Protein 1JGS (pdb70)

Solvent-accessible surface area: 9870 Å² total; per-residue (Å²): 148,193,141,129,172,28,71,107,50,140,71,81,111,90,84,83,108,89,70,40,166,19,6,84,96,47,5,89,113,77,128,14,74,11,50,13,14,81,6,0,28,28,0,107,115,47,70,52,12,39,28,86,88,0,64,143,92,40,97,59,98,78,32,37,3,70,164,33,3,75,134,0,62,110,61,38,30,3,76,101,48,86,16,105,157,75,159,226,27,54,23,0,70,16,27,125,39,0,44,48,45,0,59,104,6,93,96,90,7,38,111,62,16,98,110,69,63,16,128,110,46,67,95,111,79,26,58,73,82,81,130,101,86,139,137,83,150,160

Sequence (138 aa):
LFNEIIPLGRLIHMVNQKKDRLLNEYLSPLDITAAQFKVLCSIRCAACITPVELKKVLSVDLGALTRMLDRLVCKGWVERLPNPNDKRGVLVKLTTGGAAICEQCHQLVGQDLHQELTKNLTADEVATLEYLLKKVLP

CATH classification: 1.10.10.10

Nearest PDB structures (foldseek):
  1jgs-assembly1_A-2  TM=1.007E+00  e=1.282E-24  Escherichia coli
  3vod-assembly1_A  TM=9.723E-01  e=9.033E-21  Escherichia coli K-12
  3voe-assembly1_A  TM=9.718E-01  e=1.725E-20  Escherichia coli K-12
  3voe-assembly1_B  TM=9.519E-01  e=5.744E-21  Escherichia coli K-12
  5h3r-assembly1_B  TM=7.668E-01  e=2.234E-20  Escherichia coli K-12

InterPro domains:
  IPR000835 MarR-type HTH domain [PF01047] (38-96)
  IPR000835 MarR-type HTH domain [PR00598] (55-71)
  IPR000835 MarR-type HTH domain [PR00598] (72-87)
  IPR000835 MarR-type HTH domain [PR00598] (91-107)
  IPR000835 MarR-type HTH domain [PR00598] (122-142)
  IPR000835 MarR-type HTH domain [PS50995] (11-144)
  IPR000835 MarR-type HTH domain [SM00347] (31-132)
  IPR023187 Transcriptional regulator MarR-type, conserved site [PS01117] (70-104)
  IPR036388 Winged helix-like DNA-binding domain superfamily [G3DSA:1.10.10.10] (7-144)
  IPR036390 Winged h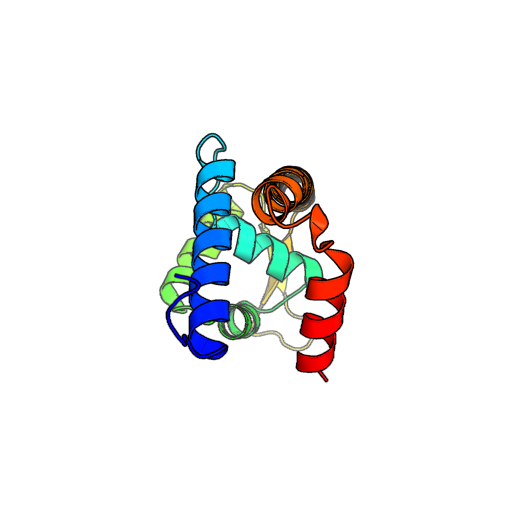elix DNA-binding domain superfamily [SSF46785] (5-143)
  IPR039422 Transcription regulators MarR/SlyA-like [PTHR33164] (23-142)

Structure (mmCIF, N/CA/C/O backbone):
data_1JGS
#
_entry.id   1JGS
#
_cell.length_a   62.000
_cell.length_b   62.000
_cell.length_c   132.890
_cell.angle_alpha   90.00
_cell.angle_beta   90.00
_cell.angle_gamma   90.00
#
_symmetry.space_group_name_H-M   'I 41 2 2'
#
loop_
_entity.id
_entity.type
_entity.pdbx_description
1 polymer 'MULTIPLE ANTIBIOTIC RESISTANCE PROTEIN MARR'
2 non-polymer '2-HYDROXYBENZOIC ACID'
#
loop_
_atom_site.group_PDB
_atom_site.id
_atom_site.type_symbol
_atom_site.label_atom_id
_atom_site.label_alt_id
_atom_site.label_comp_id
_atom_site.label_asym_id
_atom_site.label_entity_id
_atom_site.label_seq_id
_atom_site.pdbx_PDB_ins_code
_atom_site.Cartn_x
_atom_site.Cartn_y
_atom_site.Cartn_z
_atom_site.occupancy
_atom_site.B_iso_or_equiv
_atom_site.auth_seq_id
_atom_site.auth_comp_id
_atom_site.auth_asym_id
_atom_site.auth_atom_id
_atom_site.pdbx_PDB_model_num
ATOM 1 N N . LEU A 1 1 ? 36.956 -0.266 22.798 1.00 63.50 7 LEU A N 1
ATOM 2 C CA . LEU A 1 1 ? 36.482 0.956 22.088 1.00 63.50 7 LEU A CA 1
ATOM 3 C C . LEU A 1 1 ? 37.614 1.498 21.226 1.00 63.50 7 LEU A C 1
ATOM 4 O O . LEU A 1 1 ? 37.388 1.940 20.097 1.00 63.50 7 LEU A O 1
ATOM 9 N N . PHE A 1 2 ? 38.833 1.465 21.760 1.00 68.87 8 PHE A N 1
ATOM 10 C CA . PHE A 1 2 ? 40.004 1.938 21.022 1.00 68.87 8 PHE A CA 1
ATOM 11 C C . PHE A 1 2 ? 40.644 0.777 20.278 1.00 68.87 8 PHE A C 1
ATOM 12 O O . PHE A 1 2 ? 41.758 0.889 19.768 1.00 68.87 8 PHE A O 1
ATOM 20 N N . ASN A 1 3 ? 39.933 -0.344 20.236 1.00 96.16 9 ASN A N 1
ATOM 21 C CA . ASN A 1 3 ? 40.416 -1.528 19.540 1.00 96.16 9 ASN A CA 1
ATOM 22 C C . ASN A 1 3 ? 39.437 -1.875 18.426 1.00 96.16 9 ASN A C 1
ATOM 23 O O . ASN A 1 3 ? 39.503 -2.953 17.833 1.00 96.16 9 ASN A O 1
ATOM 28 N N . GLU A 1 4 ? 38.530 -0.944 18.143 1.00 59.45 10 GLU A N 1
ATOM 29 C CA . GLU A 1 4 ? 37.525 -1.142 17.105 1.00 59.45 10 GLU A CA 1
ATOM 30 C C . GLU A 1 4 ? 37.512 0.040 16.141 1.00 59.45 10 GLU A C 1
ATOM 31 O O . GLU A 1 4 ? 37.604 1.191 16.561 1.00 59.45 10 GLU A O 1
ATOM 37 N N . ILE A 1 5 ? 37.403 -0.247 14.847 1.00 60.35 11 ILE A N 1
ATOM 38 C CA . ILE A 1 5 ? 37.383 0.812 13.846 1.00 60.35 11 ILE A CA 1
ATOM 39 C C . ILE A 1 5 ? 35.962 1.288 13.573 1.00 60.35 11 ILE A C 1
ATOM 40 O O . ILE A 1 5 ? 35.271 0.780 12.687 1.00 60.35 11 ILE A O 1
ATOM 45 N N . ILE A 1 6 ? 35.537 2.270 14.357 1.00 57.24 12 ILE A N 1
ATOM 46 C CA . ILE A 1 6 ? 34.213 2.852 14.227 1.00 57.24 12 ILE A CA 1
ATOM 47 C C . ILE A 1 6 ? 34.362 4.041 13.286 1.00 57.24 12 ILE A C 1
ATOM 48 O O . ILE A 1 6 ? 35.210 4.918 13.503 1.00 57.24 12 ILE A O 1
ATOM 53 N N . PRO A 1 7 ? 33.559 4.074 12.208 1.00 56.35 13 PRO A N 1
ATOM 54 C CA . PRO A 1 7 ? 33.607 5.166 11.228 1.00 56.35 13 PRO A CA 1
ATOM 55 C C . PRO A 1 7 ? 33.175 6.508 11.834 1.00 56.35 13 PRO A C 1
ATOM 56 O O . PRO A 1 7 ? 32.278 6.558 12.678 1.00 56.35 13 PRO A O 1
ATOM 60 N N . LEU A 1 8 ? 33.816 7.583 11.384 1.00 50.54 14 LEU A N 1
ATOM 61 C CA . LEU A 1 8 ? 33.547 8.938 11.865 1.00 50.54 14 LEU A CA 1
ATOM 62 C C . LEU A 1 8 ? 32.060 9.240 12.081 1.00 50.54 14 LEU A C 1
ATOM 63 O O . LEU A 1 8 ? 31.652 9.658 13.179 1.00 50.54 14 LEU A O 1
ATOM 68 N N . GLY A 1 9 ? 31.260 9.028 11.034 1.00 49.82 15 GLY A N 1
ATOM 69 C CA . GLY A 1 9 ? 29.829 9.276 11.115 1.00 49.82 15 GLY A CA 1
ATOM 70 C C . GLY A 1 9 ? 29.180 8.770 12.390 1.00 49.82 15 GLY A C 1
ATOM 71 O O . GLY A 1 9 ? 28.489 9.521 13.080 1.00 49.82 15 GLY A O 1
ATOM 72 N N . ARG A 1 10 ? 29.389 7.496 12.708 1.00 56.39 16 ARG A N 1
ATOM 73 C CA . ARG A 1 10 ? 28.807 6.925 13.917 1.00 56.39 16 ARG A CA 1
ATOM 74 C C . ARG A 1 10 ? 29.406 7.557 15.172 1.00 56.39 16 ARG A C 1
ATOM 75 O O . ARG A 1 10 ? 28.698 7.776 16.154 1.00 56.39 16 ARG A O 1
ATOM 83 N N . LEU A 1 11 ? 30.707 7.853 15.147 1.00 42.87 17 LEU A N 1
ATOM 84 C CA . LEU A 1 11 ? 31.341 8.466 16.308 1.00 42.87 17 LEU A CA 1
ATOM 85 C C . LEU A 1 11 ? 30.735 9.844 16.572 1.00 42.87 17 LEU A C 1
ATOM 86 O O . LEU A 1 11 ? 30.456 10.187 17.716 1.00 42.87 17 LEU A O 1
ATOM 91 N N . ILE A 1 12 ? 30.558 10.634 15.516 1.00 40.19 18 ILE A N 1
ATOM 92 C CA . ILE A 1 12 ? 29.959 11.962 15.643 1.00 40.19 18 ILE A CA 1
ATOM 93 C C . ILE A 1 12 ? 28.557 11.779 16.234 1.00 40.19 18 ILE A C 1
ATOM 94 O O . ILE A 1 12 ? 28.113 12.567 17.072 1.00 40.19 18 ILE A O 1
ATOM 99 N N . HIS A 1 13 ? 27.875 10.726 15.792 1.00 61.33 19 HIS A N 1
ATOM 100 C CA . HIS A 1 13 ? 26.534 10.419 16.262 1.00 61.33 19 HIS A CA 1
ATOM 101 C C . HIS A 1 13 ? 26.592 10.158 17.755 1.00 61.33 19 HIS A C 1
ATOM 102 O O . HIS A 1 13 ? 26.050 10.922 18.557 1.00 61.33 19 HIS A O 1
ATOM 109 N N . MET A 1 14 ? 27.264 9.072 18.116 1.00 42.03 20 MET A N 1
ATOM 110 C CA . MET A 1 14 ? 27.426 8.676 19.511 1.00 42.03 20 MET A CA 1
ATOM 111 C C . MET A 1 14 ? 27.796 9.844 20.414 1.00 42.03 20 MET A C 1
ATOM 112 O O . MET A 1 14 ? 27.316 9.923 21.535 1.00 42.03 20 MET A O 1
ATOM 117 N N . VAL A 1 15 ? 28.664 10.735 19.938 1.00 52.70 21 VAL A N 1
ATOM 118 C CA . VAL A 1 15 ? 29.092 11.885 20.733 1.00 52.70 21 VAL A CA 1
ATOM 119 C C . VAL A 1 15 ? 28.002 12.948 20.875 1.00 52.70 21 VAL A C 1
ATOM 120 O O . VAL A 1 15 ? 27.875 13.592 21.933 1.00 52.70 21 VAL A O 1
ATOM 124 N N . ASN A 1 16 ? 27.231 13.149 19.810 1.00 51.65 22 ASN A N 1
ATOM 125 C CA . ASN A 1 16 ? 26.161 14.131 19.863 1.00 51.65 22 ASN A CA 1
ATOM 126 C C . ASN A 1 16 ? 25.157 13.551 20.836 1.00 51.65 22 ASN A C 1
ATOM 127 O O . ASN A 1 16 ? 24.591 14.263 21.671 1.00 51.65 22 ASN A O 1
ATOM 132 N N . GLN A 1 17 ? 24.957 12.241 20.723 1.00 53.66 23 GLN A N 1
ATOM 133 C CA . GLN A 1 17 ? 24.040 11.521 21.592 1.00 53.66 23 GLN A CA 1
ATOM 134 C C . GLN A 1 17 ? 24.419 11.899 23.018 1.00 53.66 23 GLN A C 1
ATOM 135 O O . GLN A 1 17 ? 23.649 12.543 23.728 1.00 53.66 23 GLN A O 1
ATOM 141 N N . LYS A 1 18 ? 25.631 11.519 23.412 1.00 47.08 24 LYS A N 1
ATOM 142 C CA . LYS A 1 18 ? 26.142 11.801 24.746 1.00 47.08 24 LYS A CA 1
ATOM 143 C C . LYS A 1 18 ? 25.873 13.245 25.140 1.00 47.08 24 LYS A C 1
ATOM 144 O O . LYS A 1 18 ? 25.342 13.516 26.213 1.00 47.08 24 LYS A O 1
ATOM 150 N N . LYS A 1 19 ? 26.253 14.161 24.260 1.00 49.08 25 LYS A N 1
ATOM 151 C CA . LYS A 1 19 ? 26.082 15.592 24.491 1.00 49.08 25 LYS A CA 1
ATOM 152 C C . LYS A 1 19 ? 24.650 15.955 24.881 1.00 49.08 25 LYS A C 1
ATOM 153 O O . LYS A 1 19 ? 24.428 16.784 25.767 1.00 49.08 25 LYS A O 1
ATOM 159 N N . ASP A 1 20 ? 23.677 15.331 24.227 1.00 49.82 26 ASP A N 1
ATOM 160 C CA . ASP A 1 20 ? 22.291 15.635 24.539 1.00 49.82 26 ASP A CA 1
ATOM 161 C C . ASP A 1 20 ? 21.908 15.027 25.873 1.00 49.82 26 ASP A C 1
ATOM 162 O O . ASP A 1 20 ? 21.190 15.650 26.661 1.00 49.82 26 ASP A O 1
ATOM 167 N N . ARG A 1 21 ? 22.403 13.819 26.129 1.00 55.02 27 ARG A N 1
ATOM 168 C CA . ARG A 1 21 ? 22.117 13.123 27.381 1.00 55.02 27 ARG A CA 1
ATOM 169 C C . ARG A 1 21 ? 22.570 13.967 28.562 1.00 55.02 27 ARG A C 1
ATOM 170 O O . ARG A 1 21 ? 21.902 14.023 29.590 1.00 55.02 27 ARG A O 1
ATOM 178 N N . LEU A 1 22 ? 23.715 14.619 28.410 1.00 41.40 28 LEU A N 1
ATOM 179 C CA . LEU A 1 22 ? 24.232 15.464 29.469 1.00 41.40 28 LEU A CA 1
ATOM 180 C C . LEU A 1 22 ? 23.314 16.674 29.610 1.00 41.40 28 LEU A C 1
ATOM 181 O O . LEU A 1 22 ? 23.000 17.105 30.720 1.00 41.40 28 LEU A O 1
ATOM 186 N N . LEU A 1 23 ? 22.887 17.207 28.472 1.00 46.97 29 LEU A N 1
ATOM 187 C CA . LEU A 1 23 ? 22.001 18.359 28.432 1.00 46.97 29 LEU A CA 1
ATOM 188 C C . LEU A 1 23 ? 20.738 18.053 29.245 1.00 46.97 29 LEU A C 1
ATOM 189 O O . LEU A 1 23 ? 20.399 18.793 30.172 1.00 46.97 29 LEU A O 1
ATOM 194 N N . ASN A 1 24 ? 20.043 16.965 28.903 1.00 36.87 30 ASN A N 1
ATOM 195 C CA . ASN A 1 24 ? 18.849 16.583 29.648 1.00 36.87 30 ASN A CA 1
ATOM 196 C C . ASN A 1 24 ? 19.174 16.503 31.144 1.00 36.87 30 ASN A C 1
ATOM 197 O O . ASN A 1 24 ? 18.399 16.977 31.981 1.00 36.87 30 ASN A O 1
ATOM 202 N N . GLU A 1 25 ? 20.320 15.905 31.474 1.00 57.43 31 GLU A N 1
ATOM 203 C CA . GLU A 1 25 ? 20.733 15.760 32.874 1.00 57.43 31 GLU A CA 1
ATOM 204 C C . GLU A 1 25 ? 20.946 17.092 33.588 1.00 57.43 31 GLU A C 1
ATOM 205 O O . GLU A 1 25 ? 20.661 17.214 34.776 1.00 57.43 31 GLU A O 1
ATOM 211 N N . TYR A 1 26 ? 21.436 18.090 32.863 1.00 46.41 32 TYR A N 1
ATOM 212 C CA . TYR A 1 26 ? 21.676 19.408 33.446 1.00 46.41 32 TYR A CA 1
ATOM 213 C C . TYR A 1 26 ? 20.393 20.212 33.627 1.00 46.41 32 TYR A C 1
ATOM 214 O O . TYR A 1 26 ? 20.319 21.063 34.511 1.00 46.41 32 TYR A O 1
ATOM 223 N N . LEU A 1 27 ? 19.393 19.955 32.784 1.00 41.53 33 LEU A N 1
ATOM 224 C CA . LEU A 1 27 ? 18.120 20.684 32.858 1.00 41.53 33 LEU A CA 1
ATOM 225 C C . LEU A 1 27 ? 17.058 19.961 33.689 1.00 41.53 33 LEU A C 1
ATOM 226 O O . LEU A 1 27 ? 15.980 20.502 33.943 1.00 41.53 33 LEU A O 1
ATOM 231 N N . SER A 1 28 ? 17.385 18.740 34.102 1.00 49.29 34 SER A N 1
ATOM 232 C CA . SER A 1 28 ? 16.500 17.900 34.892 1.00 49.29 34 SER A CA 1
ATOM 233 C C . SER A 1 28 ? 15.924 18.583 36.131 1.00 49.29 34 SER A C 1
ATOM 234 O O . SER A 1 28 ? 14.755 18.387 36.458 1.00 49.29 34 SER A O 1
ATOM 237 N N . PRO A 1 29 ? 16.733 19.374 36.853 1.00 36.68 35 PRO A N 1
ATOM 238 C CA . PRO A 1 29 ? 16.216 20.049 38.054 1.00 36.68 35 PRO A CA 1
ATOM 239 C C . PRO A 1 29 ? 15.460 21.353 37.760 1.00 36.68 35 PRO A C 1
ATOM 240 O O . PRO A 1 29 ? 14.772 21.893 38.638 1.00 36.68 35 PRO A O 1
ATOM 244 N N . LEU A 1 30 ? 15.618 21.868 36.543 1.00 37.76 36 LEU A N 1
ATOM 245 C CA . LEU A 1 30 ? 14.978 23.120 36.141 1.00 37.76 36 LEU A CA 1
ATOM 246 C C . LEU A 1 30 ? 13.610 22.879 35.491 1.00 37.76 36 LEU A C 1
ATOM 247 O O . LEU A 1 30 ? 13.374 21.840 34.862 1.00 37.76 36 LEU A O 1
ATOM 252 N N . ASP A 1 31 ? 12.721 23.857 35.630 1.00 31.59 37 ASP A N 1
ATOM 253 C CA . ASP A 1 31 ? 11.368 23.757 35.090 1.00 31.59 37 ASP A CA 1
ATOM 254 C C . ASP A 1 31 ? 11.369 24.064 33.583 1.00 31.59 37 ASP A C 1
ATOM 255 O O . ASP A 1 31 ? 10.747 25.019 33.109 1.00 31.59 37 ASP A O 1
ATOM 260 N N . ILE A 1 32 ? 12.089 23.245 32.832 1.00 37.25 38 ILE A N 1
ATOM 261 C CA . ILE A 1 32 ? 12.169 23.417 31.392 1.00 37.25 38 ILE A CA 1
ATOM 262 C C . ILE A 1 32 ? 12.734 22.157 30.781 1.00 37.25 38 ILE A C 1
ATOM 263 O O . ILE A 1 32 ? 13.564 21.488 31.402 1.00 37.25 38 ILE A O 1
ATOM 268 N N . THR A 1 33 ? 12.308 21.844 29.559 1.00 37.34 39 THR A N 1
ATOM 269 C CA . THR A 1 33 ? 12.798 20.656 28.875 1.00 37.34 39 THR A CA 1
ATOM 270 C C . THR A 1 33 ? 13.852 20.986 27.800 1.00 37.34 39 THR A C 1
ATOM 271 O O . THR A 1 33 ? 13.901 22.097 27.270 1.00 37.34 39 THR A O 1
ATOM 275 N N . ALA A 1 34 ? 14.693 20.001 27.489 1.00 40.45 40 ALA A N 1
ATOM 276 C CA . ALA A 1 34 ? 15.741 20.147 26.487 1.00 40.45 40 ALA A CA 1
ATOM 277 C C . ALA A 1 34 ? 15.144 20.691 25.198 1.00 40.45 40 ALA A C 1
ATOM 278 O O . ALA A 1 34 ? 15.680 21.623 24.601 1.00 40.45 40 ALA A O 1
ATOM 280 N N . ALA A 1 35 ? 14.024 20.112 24.774 1.00 36.96 41 ALA A N 1
ATOM 281 C CA . ALA A 1 35 ? 13.368 20.562 23.555 1.00 36.96 41 ALA A CA 1
ATOM 282 C C . ALA A 1 35 ? 12.948 22.027 23.647 1.00 36.96 41 ALA A C 1
ATOM 283 O O . ALA A 1 35 ? 13.127 22.777 22.686 1.00 36.96 41 ALA A O 1
ATOM 285 N N . GLN A 1 36 ? 12.386 22.434 24.790 1.00 35.44 42 GLN A N 1
ATOM 286 C CA . GLN A 1 36 ? 11.981 23.836 24.971 1.00 35.44 42 GLN A CA 1
ATOM 287 C C . GLN A 1 36 ? 13.219 24.723 24.874 1.00 35.44 42 GLN A C 1
ATOM 288 O O . GLN A 1 36 ? 13.185 25.786 24.247 1.00 35.44 42 GLN A O 1
ATOM 294 N N . PHE A 1 37 ? 14.316 24.280 25.484 1.00 35.55 43 PHE A N 1
ATOM 295 C CA . PHE A 1 37 ? 15.562 25.053 25.453 1.00 35.55 43 PHE A CA 1
ATOM 296 C C . PHE A 1 37 ? 16.062 25.232 24.013 1.00 35.55 43 PHE A C 1
ATOM 297 O O . PHE A 1 37 ? 16.431 26.337 23.606 1.00 35.55 43 PHE A O 1
ATOM 305 N N . LYS A 1 38 ? 16.049 24.149 23.241 1.00 38.60 44 LYS A N 1
ATOM 306 C CA . LYS A 1 38 ? 16.479 24.191 21.844 1.00 38.60 44 LYS A CA 1
ATOM 307 C C . LYS A 1 38 ? 15.600 25.174 21.054 1.00 38.60 44 LYS A C 1
ATOM 308 O O . LYS A 1 38 ? 16.107 26.007 20.297 1.00 38.60 44 LYS A O 1
ATOM 314 N N . VAL A 1 39 ? 14.284 25.078 21.221 1.00 34.06 45 VAL A N 1
ATOM 315 C CA . VAL A 1 39 ? 13.396 25.997 20.517 1.00 34.06 45 VAL A CA 1
ATOM 316 C C . VAL A 1 39 ? 13.710 27.448 20.877 1.00 34.06 45 VAL A C 1
ATOM 317 O O . VAL A 1 39 ? 13.619 28.324 20.019 1.00 34.06 45 VAL A O 1
ATOM 321 N N . LEU A 1 40 ? 14.085 27.710 22.129 1.00 42.08 46 LEU A N 1
ATOM 322 C CA . LEU A 1 40 ? 14.408 29.086 22.530 1.00 42.08 46 LEU A CA 1
ATOM 323 C C . LEU A 1 40 ? 15.721 29.573 21.899 1.00 42.08 46 LEU A C 1
ATOM 324 O O . LEU A 1 40 ? 15.816 30.704 21.423 1.00 42.08 46 LEU A O 1
ATOM 329 N N . CYS A 1 41 ? 16.734 28.720 21.903 1.00 47.51 47 CYS A N 1
ATOM 330 C CA . CYS A 1 41 ? 18.015 29.103 21.334 1.00 47.51 47 CYS A CA 1
ATOM 331 C C . CYS A 1 41 ? 17.874 29.371 19.841 1.00 47.51 47 CYS A C 1
ATOM 332 O O . CYS A 1 41 ? 18.515 30.275 19.303 1.00 47.51 47 CYS A O 1
ATOM 335 N N . SER A 1 42 ? 17.029 28.590 19.176 1.00 42.18 48 SER A N 1
ATOM 336 C CA . SER A 1 42 ? 16.814 28.747 17.737 1.00 42.18 48 SER A CA 1
ATOM 337 C C . SER A 1 42 ? 16.060 30.018 17.367 1.00 42.18 48 SER A C 1
ATOM 338 O O . SER A 1 42 ? 16.352 30.638 16.356 1.00 42.18 48 SER A O 1
ATOM 341 N N . ILE A 1 43 ? 15.068 30.390 18.171 1.00 41.78 49 ILE A N 1
ATOM 342 C CA . ILE A 1 43 ? 14.287 31.585 17.893 1.00 41.78 49 ILE A CA 1
ATOM 343 C C . ILE A 1 43 ? 15.181 32.789 18.171 1.00 41.78 49 ILE A C 1
ATOM 344 O O . ILE A 1 43 ? 15.177 33.767 17.427 1.00 41.78 49 ILE A O 1
ATOM 349 N N . ARG A 1 44 ? 15.948 32.692 19.253 1.00 49.26 50 ARG A N 1
ATOM 350 C CA . ARG A 1 44 ? 16.858 33.747 19.644 1.00 49.26 50 ARG A CA 1
ATOM 351 C C . ARG A 1 44 ? 17.766 34.163 18.479 1.00 49.26 50 ARG A C 1
ATOM 352 O O . ARG A 1 44 ? 17.680 35.299 17.978 1.00 49.26 50 ARG A O 1
ATOM 360 N N . CYS A 1 45 ? 18.626 33.232 18.062 1.00 56.95 51 CYS A N 1
ATOM 361 C CA . CYS A 1 45 ? 19.585 33.437 16.975 1.00 56.95 51 CYS A CA 1
ATOM 362 C C . CYS A 1 45 ? 19.000 34.159 15.790 1.00 56.95 51 CYS A C 1
ATOM 363 O O . CYS A 1 45 ? 19.623 35.058 15.216 1.00 56.95 51 CYS A O 1
ATOM 366 N N . ALA A 1 46 ? 17.799 33.746 15.421 1.00 43.02 52 ALA A N 1
ATOM 367 C CA . ALA A 1 46 ? 17.107 34.328 14.295 1.00 43.02 52 ALA A CA 1
ATOM 368 C C . ALA A 1 46 ? 16.401 35.650 14.628 1.00 43.02 52 ALA A C 1
ATOM 369 O O . ALA A 1 46 ? 15.889 36.319 13.718 1.00 43.02 52 ALA A O 1
ATOM 371 N N . ALA A 1 47 ? 16.373 36.025 15.914 1.00 45.66 53 ALA A N 1
ATOM 372 C CA . ALA A 1 47 ? 15.711 37.257 16.362 1.00 45.66 53 ALA A CA 1
ATOM 373 C C . ALA A 1 47 ? 14.196 37.112 16.249 1.00 45.66 53 ALA A C 1
ATOM 374 O O . ALA A 1 47 ? 13.465 37.222 17.239 1.00 45.66 53 ALA A O 1
ATOM 376 N N . CYS A 1 48 ? 13.749 36.877 15.021 1.00 42.13 54 CYS A N 1
ATOM 377 C CA . CYS A 1 48 ? 12.347 36.690 14.686 1.00 42.13 54 CYS A CA 1
ATOM 378 C C . CYS A 1 48 ? 12.290 35.612 13.605 1.00 42.13 54 CYS A C 1
ATOM 379 O O . CYS A 1 48 ? 13.032 35.672 12.626 1.00 42.13 54 CYS A O 1
ATOM 382 N N . ILE A 1 49 ? 11.407 34.636 13.765 1.00 45.27 55 ILE A N 1
ATOM 383 C CA . ILE A 1 49 ? 11.300 33.580 12.771 1.00 45.27 55 ILE A CA 1
ATOM 384 C C . ILE A 1 49 ? 9.881 33.051 12.687 1.00 45.27 55 ILE A C 1
ATOM 385 O O . ILE A 1 49 ? 9.140 33.064 13.681 1.00 45.27 55 ILE A O 1
ATOM 390 N N . THR A 1 50 ? 9.500 32.596 11.500 1.00 37.37 56 THR A N 1
ATOM 391 C CA . THR A 1 50 ? 8.161 32.049 11.302 1.00 37.37 56 THR A CA 1
ATOM 392 C C . THR A 1 50 ? 8.092 30.637 11.890 1.00 37.37 56 THR A C 1
ATOM 393 O O . THR A 1 50 ? 9.103 29.929 11.974 1.00 37.37 56 THR A O 1
ATOM 397 N N . PRO A 1 51 ? 6.904 30.212 12.327 1.00 37.02 57 PRO A N 1
ATOM 398 C CA . PRO A 1 51 ? 6.837 28.864 12.887 1.00 37.02 57 PRO A CA 1
ATOM 399 C C . PRO A 1 51 ? 7.275 27.811 11.870 1.00 37.02 57 PRO A C 1
ATOM 400 O O . PRO A 1 51 ? 8.020 26.875 12.208 1.00 37.02 57 PRO A O 1
ATOM 404 N N . VAL A 1 52 ? 6.847 27.973 10.619 1.00 50.69 58 VAL A N 1
ATOM 405 C CA . VAL A 1 52 ? 7.218 27.019 9.579 1.00 50.69 58 VAL A CA 1
ATOM 406 C C . VAL A 1 52 ? 8.726 26.999 9.335 1.00 50.69 58 VAL A C 1
ATOM 407 O O . VAL A 1 52 ? 9.318 25.929 9.193 1.00 50.69 58 VAL A O 1
ATOM 411 N N . GLU A 1 53 ? 9.349 28.175 9.280 1.00 44.74 59 GLU A N 1
ATOM 412 C CA . GLU A 1 53 ? 10.796 28.248 9.087 1.00 44.74 59 GLU A CA 1
ATOM 413 C C . GLU A 1 53 ? 11.443 27.568 10.299 1.00 44.74 59 GLU A C 1
ATOM 414 O O . GLU A 1 53 ? 12.412 26.816 10.176 1.00 44.74 59 GLU A O 1
ATOM 420 N N . LEU A 1 54 ? 10.892 27.837 11.478 1.00 41.66 60 LEU A N 1
ATOM 421 C CA . LEU A 1 54 ? 11.405 27.241 12.702 1.00 41.66 60 LEU A CA 1
ATOM 422 C C . LEU A 1 54 ? 11.215 25.721 12.625 1.00 41.66 60 LEU A C 1
ATOM 423 O O . LEU A 1 54 ? 12.053 24.940 13.088 1.00 41.66 60 LEU A O 1
ATOM 428 N N . LYS A 1 55 ? 10.101 25.314 12.028 1.00 54.28 61 LYS A N 1
ATOM 429 C CA . LYS A 1 55 ? 9.778 23.902 11.863 1.00 54.28 61 LYS A CA 1
ATOM 430 C C . LYS A 1 55 ? 10.870 23.222 11.028 1.00 54.28 61 LYS A C 1
ATOM 431 O O . LYS A 1 55 ? 11.294 22.102 11.319 1.00 54.28 61 LYS A O 1
ATOM 437 N N . LYS A 1 56 ? 11.324 23.919 9.992 1.00 55.89 62 LYS A N 1
ATOM 438 C CA . LYS A 1 56 ? 12.359 23.401 9.103 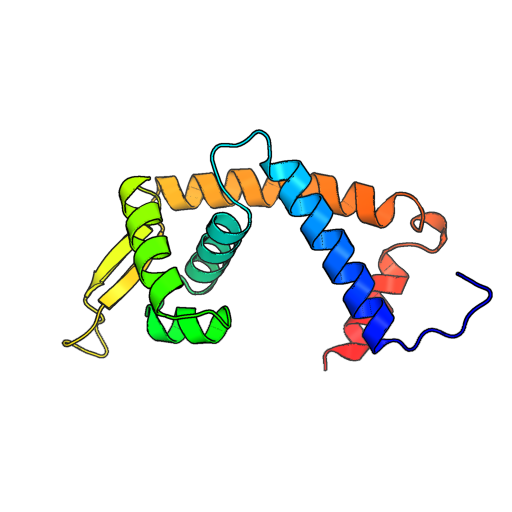1.00 55.89 62 LYS A CA 1
ATOM 439 C C . LYS A 1 56 ? 13.716 23.356 9.784 1.00 55.89 62 LYS A C 1
ATOM 440 O O . LYS A 1 56 ? 14.466 22.396 9.624 1.00 55.89 62 LYS A O 1
ATOM 446 N N . VAL A 1 57 ? 14.035 24.403 10.539 1.00 51.21 63 VAL A N 1
ATOM 447 C CA . VAL A 1 57 ? 15.317 24.473 11.228 1.00 51.21 63 VAL A CA 1
ATOM 448 C C . VAL A 1 57 ? 15.476 23.407 12.302 1.00 51.21 63 VAL A C 1
ATOM 449 O O . VAL A 1 57 ? 16.573 22.915 12.532 1.00 51.21 63 VAL A O 1
ATOM 453 N N . LEU A 1 58 ? 14.379 23.063 12.967 1.00 55.82 64 LEU A N 1
ATOM 454 C CA . LEU A 1 58 ? 14.419 22.074 14.034 1.00 55.82 64 LEU A CA 1
ATOM 455 C C . LEU A 1 58 ? 14.203 20.642 13.548 1.00 55.82 64 LEU A C 1
ATOM 456 O O . LEU A 1 58 ? 14.568 19.695 14.249 1.00 55.82 64 LEU A O 1
ATOM 461 N N . SER A 1 59 ? 13.616 20.490 12.358 1.00 57.55 65 SER A N 1
ATOM 462 C CA . SER A 1 59 ? 13.320 19.167 11.793 1.00 57.55 65 SER A CA 1
ATOM 463 C C . SER A 1 59 ? 12.399 18.480 12.783 1.00 57.55 65 SER A C 1
ATOM 464 O O . SER A 1 59 ? 12.774 17.504 13.423 1.00 57.55 65 SER A O 1
ATOM 467 N N . VAL A 1 60 ? 11.185 18.998 12.900 1.00 48.95 66 VAL A N 1
ATOM 468 C CA . VAL A 1 60 ? 10.221 18.464 13.850 1.00 48.95 66 VAL A CA 1
ATOM 469 C C . VAL A 1 60 ? 8.820 18.454 13.262 1.00 48.95 66 VAL A C 1
ATOM 470 O O . VAL A 1 60 ? 8.541 19.120 12.254 1.00 48.95 66 VAL A O 1
ATOM 474 N N . ASP A 1 61 ? 7.944 17.676 13.885 1.00 54.83 67 ASP A N 1
ATOM 475 C CA . ASP A 1 61 ? 6.558 17.592 13.455 1.00 54.83 67 ASP A CA 1
ATOM 476 C C . AS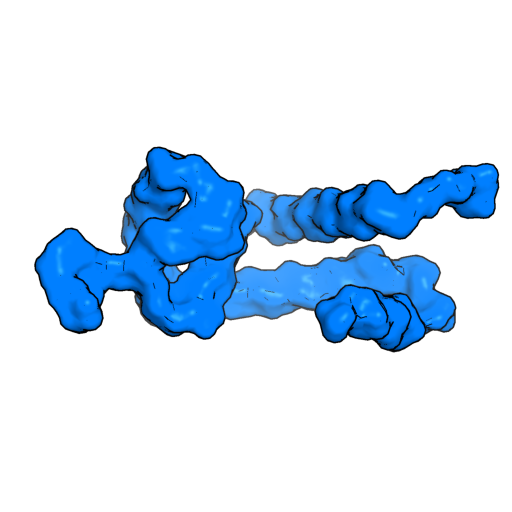P A 1 61 ? 5.940 18.961 13.731 1.00 54.83 67 ASP A C 1
ATOM 477 O O . ASP A 1 61 ? 6.140 19.539 14.807 1.00 54.83 67 ASP A O 1
ATOM 482 N N . LEU A 1 62 ? 5.187 19.475 12.767 1.00 57.37 68 LEU A N 1
ATOM 483 C CA . LEU A 1 62 ? 4.567 20.776 12.933 1.00 57.37 68 LEU A CA 1
ATOM 484 C C . LEU A 1 62 ? 3.620 20.750 14.123 1.00 57.37 68 LEU A C 1
ATOM 485 O O . LEU A 1 62 ? 3.573 21.694 14.913 1.00 57.37 68 LEU A O 1
ATOM 490 N N . GLY A 1 63 ? 2.871 19.661 14.249 1.00 42.69 69 GLY A N 1
ATOM 491 C CA . GLY A 1 63 ? 1.921 19.541 15.341 1.00 42.69 69 GLY A CA 1
ATOM 492 C C . GLY A 1 63 ? 2.550 19.715 16.711 1.00 42.69 69 GLY A C 1
ATOM 493 O O . GLY A 1 63 ? 2.001 20.399 17.577 1.00 42.69 69 GLY A O 1
ATOM 494 N N . ALA A 1 64 ? 3.714 19.107 16.907 1.00 34.08 70 ALA A N 1
ATOM 495 C CA . ALA A 1 64 ? 4.401 19.180 18.192 1.00 34.08 70 ALA A CA 1
ATOM 496 C 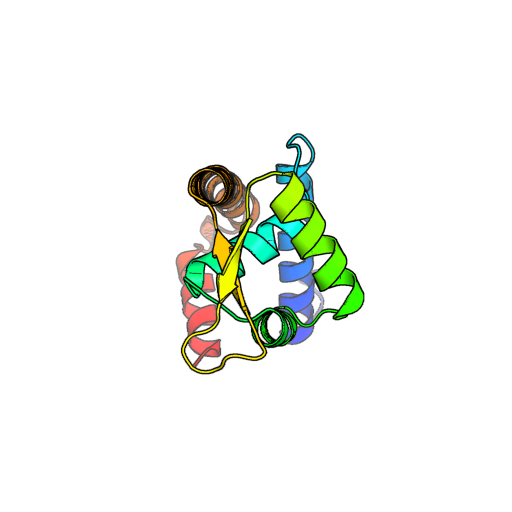C . ALA A 1 64 ? 5.008 20.556 18.412 1.00 34.08 70 ALA A C 1
ATOM 497 O O . ALA A 1 64 ? 5.237 20.961 19.549 1.00 34.08 70 ALA A O 1
ATOM 499 N N . LEU A 1 65 ? 5.265 21.272 17.320 1.00 36.90 71 LEU A N 1
ATOM 500 C CA . LEU A 1 65 ? 5.846 22.605 17.401 1.00 36.90 71 LEU A CA 1
ATOM 501 C C . LEU A 1 65 ? 4.790 23.591 17.883 1.00 36.90 71 LEU A C 1
ATOM 502 O O . LEU A 1 65 ? 5.045 24.420 18.768 1.00 36.90 71 LEU A O 1
ATOM 507 N N . THR A 1 66 ? 3.603 23.477 17.296 1.00 33.18 72 THR A N 1
ATOM 508 C CA . THR A 1 66 ? 2.467 24.323 17.620 1.00 33.18 72 THR A CA 1
ATOM 509 C C . THR A 1 66 ? 2.140 24.230 19.093 1.00 33.18 72 THR A C 1
ATOM 510 O O . THR A 1 66 ? 1.956 25.249 19.761 1.00 33.18 72 THR A O 1
ATOM 514 N N . ARG A 1 67 ? 2.048 23.003 19.600 1.00 32.09 73 ARG A N 1
ATOM 515 C CA . ARG A 1 67 ? 1.749 22.803 21.016 1.00 32.09 73 ARG A CA 1
ATOM 516 C C . ARG A 1 67 ? 2.917 23.358 21.808 1.00 32.09 73 ARG A C 1
ATOM 517 O O . ARG A 1 67 ? 2.734 23.989 22.834 1.00 32.09 73 ARG A O 1
ATOM 525 N N . MET A 1 68 ? 4.122 23.114 21.312 1.00 37.17 74 MET A N 1
ATOM 526 C CA . MET A 1 68 ? 5.341 23.599 21.954 1.00 37.17 74 MET A CA 1
ATOM 527 C C . MET A 1 68 ? 5.328 25.131 22.049 1.00 37.17 74 MET A C 1
ATOM 528 O O . MET A 1 68 ? 5.598 25.709 23.109 1.00 37.17 74 MET A O 1
ATOM 533 N N . LEU A 1 69 ? 5.021 25.787 20.934 1.00 30.84 75 LEU A N 1
ATOM 534 C CA . LEU A 1 69 ? 5.001 27.240 20.930 1.00 30.84 75 LEU A CA 1
ATOM 535 C C . LEU A 1 69 ? 3.944 27.762 21.910 1.00 30.84 75 LEU A C 1
ATOM 536 O O . LEU A 1 69 ? 4.182 28.744 22.628 1.00 30.84 75 LEU A O 1
ATOM 541 N N . ASP A 1 70 ? 2.795 27.084 21.971 1.00 31.28 76 ASP A N 1
ATOM 542 C CA . ASP A 1 70 ? 1.734 27.500 22.888 1.00 31.28 76 ASP A CA 1
ATOM 543 C C . ASP A 1 70 ? 2.203 27.312 24.323 1.00 31.28 76 ASP A C 1
ATOM 544 O O . ASP A 1 70 ? 1.954 28.161 25.167 1.00 31.28 76 ASP A O 1
ATOM 549 N N . ARG A 1 71 ? 2.874 26.205 24.618 1.00 31.46 77 ARG A N 1
ATOM 550 C CA . ARG A 1 71 ? 3.355 26.008 25.980 1.00 31.46 77 ARG A CA 1
ATOM 551 C C . ARG A 1 71 ? 4.351 27.119 26.322 1.00 31.46 77 ARG A C 1
ATOM 552 O O . ARG A 1 71 ? 4.332 27.665 27.422 1.00 31.46 77 ARG A O 1
ATOM 560 N N . LEU A 1 72 ? 5.221 27.462 25.380 1.00 29.78 78 LEU A N 1
ATOM 561 C CA . LEU A 1 72 ? 6.216 28.507 25.645 1.00 29.78 78 LEU A CA 1
ATOM 562 C C . LEU A 1 72 ? 5.564 29.868 25.889 1.00 29.78 78 LEU A C 1
ATOM 563 O O . LEU A 1 72 ? 6.054 30.661 26.695 1.00 29.78 78 LEU A O 1
ATOM 568 N N . VAL A 1 73 ? 4.460 30.145 25.199 1.00 31.60 79 VAL A N 1
ATOM 569 C CA . VAL A 1 73 ? 3.759 31.412 25.412 1.00 31.60 79 VAL A CA 1
ATOM 570 C C . VAL A 1 73 ? 3.161 31.379 26.815 1.00 31.60 79 VAL A C 1
ATOM 571 O O . VAL A 1 73 ? 3.244 32.367 27.536 1.00 31.60 79 VAL A O 1
ATOM 575 N N . CYS A 1 74 ? 2.588 30.235 27.214 1.00 35.75 80 CYS A N 1
ATOM 576 C CA . CYS A 1 74 ? 2.011 30.091 28.560 1.00 35.75 80 CYS A CA 1
ATOM 577 C C . CYS A 1 74 ? 3.069 30.345 29.628 1.00 35.75 80 CYS A C 1
ATOM 578 O O . CYS A 1 74 ? 2.763 30.825 30.722 1.00 35.75 80 CYS A O 1
ATOM 581 N N . LYS A 1 75 ? 4.311 29.996 29.331 1.00 40.46 81 LYS A N 1
ATOM 582 C CA . LYS A 1 75 ? 5.372 30.215 30.299 1.00 40.46 81 LYS A CA 1
ATOM 583 C C . LYS A 1 75 ? 5.877 31.658 30.213 1.00 40.46 81 LYS A C 1
ATOM 584 O O . LYS A 1 75 ? 6.719 32.082 31.014 1.00 40.46 81 LYS A O 1
ATOM 590 N N . GLY A 1 76 ? 5.350 32.406 29.244 1.00 34.82 82 GLY A N 1
ATOM 591 C CA . GLY A 1 76 ? 5.755 33.794 29.074 1.00 34.82 82 GLY A CA 1
ATOM 592 C C . GLY A 1 76 ? 7.146 33.950 28.468 1.00 34.82 82 GLY A C 1
ATOM 593 O O . GLY A 1 76 ? 7.778 34.999 28.604 1.00 34.82 82 GLY A O 1
ATOM 594 N N . TRP A 1 77 ? 7.632 32.914 27.786 1.00 32.56 83 TRP A N 1
ATOM 595 C CA . TRP A 1 77 ? 8.956 32.985 27.198 1.00 32.56 83 TRP A CA 1
ATOM 596 C C . TRP A 1 77 ? 8.961 33.366 25.730 1.00 32.56 83 TRP A C 1
ATOM 597 O O . TRP A 1 77 ? 9.981 33.799 25.209 1.00 32.56 83 TRP A O 1
ATOM 608 N N . VAL A 1 78 ? 7.822 33.218 25.062 1.00 30.33 84 VAL A N 1
ATOM 609 C CA . VAL A 1 78 ? 7.727 33.519 23.640 1.00 30.33 84 VAL A CA 1
ATOM 610 C C . VAL A 1 78 ? 6.473 34.323 23.329 1.00 30.33 84 VAL A C 1
ATOM 611 O O . VAL A 1 78 ? 5.472 34.212 24.034 1.00 30.33 84 VAL A O 1
ATOM 615 N N . GLU A 1 79 ? 6.532 35.145 22.287 1.00 32.27 85 GLU A N 1
ATOM 616 C CA . GLU A 1 79 ? 5.373 35.931 21.891 1.00 32.27 85 GLU A CA 1
ATOM 617 C C . GLU A 1 79 ? 5.314 35.967 20.373 1.00 32.27 85 GLU A C 1
ATOM 618 O O . GLU A 1 79 ? 6.344 35.837 19.694 1.00 32.27 85 GLU A O 1
ATOM 624 N N . ARG A 1 80 ? 4.101 36.129 19.862 1.00 41.63 86 ARG A N 1
ATOM 625 C CA . ARG A 1 80 ? 3.823 36.156 18.436 1.00 41.63 86 ARG A CA 1
ATOM 626 C C . ARG A 1 80 ? 3.509 37.557 17.913 1.00 41.63 86 ARG A C 1
ATOM 627 O O . ARG A 1 80 ? 2.742 38.307 18.525 1.00 41.63 86 ARG A O 1
ATOM 635 N N . LEU A 1 81 ? 4.095 37.909 16.775 1.00 39.77 87 LEU A N 1
ATOM 636 C CA . LEU A 1 81 ? 3.826 39.209 16.180 1.00 39.77 87 LEU A CA 1
ATOM 637 C C . LEU A 1 81 ? 3.519 39.000 14.703 1.00 39.77 87 LEU A C 1
ATOM 638 O O . LEU A 1 81 ? 3.853 37.963 14.131 1.00 39.77 87 LEU A O 1
ATOM 643 N N . PRO A 1 82 ? 2.860 39.983 14.070 1.00 54.80 88 PRO A N 1
ATOM 644 C CA . PRO A 1 82 ? 2.522 39.864 12.649 1.00 54.80 88 PRO A CA 1
ATOM 645 C C . PRO A 1 82 ? 3.785 39.853 11.804 1.00 54.80 88 PRO A C 1
ATOM 646 O O . PRO A 1 82 ? 4.753 40.548 12.119 1.00 54.80 88 PRO A O 1
ATOM 650 N N . ASN A 1 83 ? 3.785 39.046 10.748 1.00 61.50 89 ASN A N 1
ATOM 651 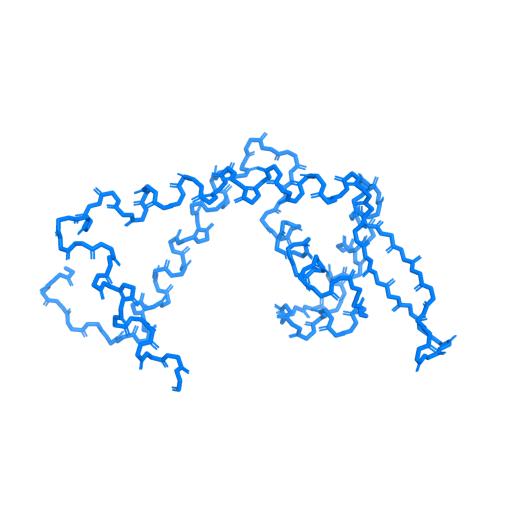C CA . ASN A 1 83 ? 4.938 38.963 9.860 1.00 61.50 89 ASN A CA 1
ATOM 652 C C . ASN A 1 83 ? 4.808 40.089 8.839 1.00 61.50 89 ASN A C 1
ATOM 653 O O . ASN A 1 83 ? 3.838 40.145 8.089 1.00 61.50 89 ASN A O 1
ATOM 658 N N . PRO A 1 84 ? 5.779 41.015 8.815 1.00 66.40 90 PRO A N 1
ATOM 659 C CA . PRO A 1 84 ? 5.762 42.142 7.878 1.00 66.40 90 PRO A CA 1
ATOM 660 C C . PRO A 1 84 ? 5.812 41.709 6.415 1.00 66.40 90 PRO A C 1
ATOM 661 O O . PRO A 1 84 ? 4.973 42.114 5.613 1.00 66.40 90 PRO A O 1
ATOM 665 N N . ASN A 1 85 ? 6.794 40.881 6.074 1.00 79.71 91 ASN A N 1
ATOM 666 C CA . ASN A 1 85 ? 6.944 40.391 4.705 1.00 79.71 91 ASN A CA 1
ATOM 667 C C . ASN A 1 85 ? 5.781 39.490 4.271 1.00 79.71 91 ASN A C 1
ATOM 668 O O . ASN A 1 85 ? 5.840 38.856 3.216 1.00 79.71 91 ASN A O 1
ATOM 673 N N . ASP A 1 86 ? 4.736 39.430 5.093 1.00 89.89 92 ASP A N 1
ATOM 674 C CA . ASP A 1 86 ? 3.551 38.631 4.792 1.00 89.89 92 ASP A CA 1
ATOM 675 C C . ASP A 1 86 ? 2.332 39.408 5.282 1.00 89.89 92 ASP A C 1
ATOM 676 O O . ASP A 1 86 ? 2.299 40.635 5.183 1.00 89.89 92 ASP A O 1
ATOM 681 N N . LYS A 1 87 ? 1.339 38.700 5.813 1.00 72.63 93 LYS A N 1
ATOM 682 C CA . LYS A 1 87 ? 0.124 39.337 6.317 1.00 72.63 93 LYS A CA 1
ATOM 683 C C . LYS A 1 87 ? -0.865 38.247 6.700 1.00 72.63 93 LYS A C 1
ATOM 684 O O . LYS A 1 87 ? -1.854 38.496 7.387 1.00 72.63 93 LYS A O 1
ATOM 690 N N . ARG A 1 88 ? -0.581 37.034 6.240 1.00 58.78 94 ARG A N 1
ATOM 691 C CA . ARG A 1 88 ? -1.414 35.878 6.527 1.00 58.78 94 ARG A CA 1
ATOM 692 C C . ARG A 1 88 ? -0.651 35.036 7.546 1.00 58.78 94 ARG A C 1
ATOM 693 O O . ARG A 1 88 ? -1.072 33.943 7.913 1.00 58.78 94 ARG A O 1
ATOM 701 N N . GLY A 1 89 ? 0.479 35.562 8.005 1.00 44.29 95 GLY A N 1
ATOM 702 C CA . GLY A 1 89 ? 1.294 34.827 8.954 1.00 44.29 95 GLY A CA 1
ATOM 703 C C . GLY A 1 89 ? 1.842 35.630 10.111 1.00 44.29 95 GLY A C 1
ATOM 704 O O . GLY A 1 89 ? 1.608 36.836 10.228 1.00 44.29 95 GLY A O 1
ATOM 705 N N . VAL A 1 90 ? 2.580 34.949 10.978 1.00 40.14 96 VAL A N 1
ATOM 706 C CA . VAL A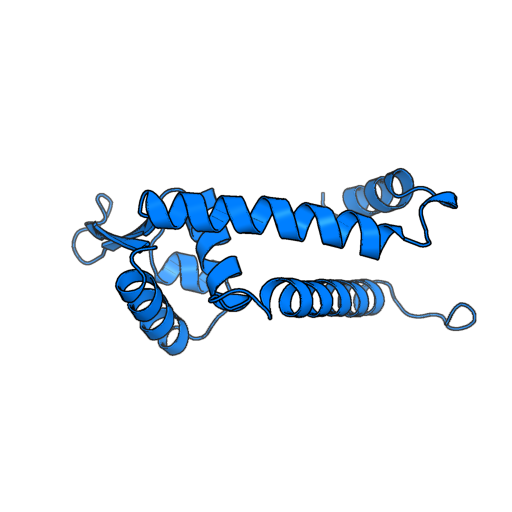 1 90 ? 3.159 35.592 12.143 1.00 40.14 96 VAL A CA 1
ATOM 707 C C . VAL A 1 90 ? 4.587 35.156 12.346 1.00 40.14 96 VAL A C 1
ATOM 708 O O . VAL A 1 90 ? 5.074 34.230 11.689 1.00 40.14 96 VAL A O 1
ATOM 712 N N . LEU A 1 91 ? 5.256 35.838 13.263 1.00 30.82 97 LEU A N 1
ATOM 713 C CA . LEU A 1 91 ? 6.631 35.530 13.591 1.00 30.82 97 LEU A CA 1
ATOM 714 C C . LEU A 1 91 ? 6.568 35.265 15.078 1.00 30.82 97 LEU A C 1
ATOM 715 O O . LEU A 1 91 ? 5.615 35.665 15.752 1.00 30.82 97 LEU A O 1
ATOM 720 N N . VAL A 1 92 ? 7.570 34.577 15.590 1.00 40.02 98 VAL A N 1
ATOM 721 C CA . VAL A 1 92 ? 7.614 34.333 17.007 1.00 40.02 98 VAL A CA 1
ATOM 722 C C . VAL A 1 92 ? 8.980 34.805 17.425 1.00 40.02 98 VAL A C 1
ATOM 723 O O . VAL A 1 92 ? 9.962 34.607 16.704 1.00 40.02 98 VAL A O 1
ATOM 727 N N . LYS A 1 93 ? 9.035 35.472 18.568 1.00 35.95 99 LYS A N 1
ATOM 728 C CA . LYS A 1 93 ? 10.295 35.956 19.100 1.00 35.95 99 LYS A CA 1
ATOM 729 C C . LYS A 1 93 ? 10.212 35.734 20.593 1.00 35.95 99 LYS A C 1
ATOM 730 O O . LYS A 1 93 ? 9.127 35.487 21.137 1.00 35.95 99 LYS A O 1
ATOM 736 N N . LEU A 1 94 ? 11.349 35.823 21.262 1.00 44.66 100 LEU A N 1
ATOM 737 C CA . LEU A 1 94 ? 11.378 35.640 22.696 1.00 44.66 100 LEU A CA 1
ATOM 738 C C . LEU A 1 94 ? 10.928 36.902 23.401 1.00 44.66 100 LEU A C 1
ATOM 739 O O . LEU A 1 94 ? 11.148 38.006 22.914 1.00 44.66 100 LEU A O 1
ATOM 744 N N . THR A 1 95 ? 10.276 36.737 24.543 1.00 38.68 101 THR A N 1
ATOM 745 C CA . THR A 1 95 ? 9.871 37.886 25.332 1.00 38.68 101 THR A CA 1
ATOM 746 C C . THR A 1 95 ? 11.131 38.172 26.167 1.00 38.68 101 THR A C 1
ATOM 747 O O . THR A 1 95 ? 12.059 37.348 26.179 1.00 38.68 101 THR A O 1
ATOM 751 N N . THR A 1 96 ? 11.183 39.310 26.857 1.00 50.83 102 THR A N 1
ATOM 752 C CA . THR A 1 96 ? 12.364 39.638 27.673 1.00 50.83 102 THR A CA 1
ATOM 753 C C . THR A 1 96 ? 12.678 38.510 28.647 1.00 50.83 102 THR A C 1
ATOM 754 O O . THR A 1 96 ? 13.816 38.061 28.745 1.00 50.83 102 THR A O 1
ATOM 758 N N . GLY A 1 97 ? 11.665 38.065 29.381 1.00 42.94 103 GLY A N 1
ATOM 759 C CA . GLY A 1 97 ? 11.872 36.976 30.312 1.00 42.94 103 GLY A CA 1
ATOM 760 C C . GLY A 1 97 ? 12.371 35.723 29.602 1.00 42.94 103 GLY A C 1
ATOM 761 O O . GLY A 1 97 ? 13.289 35.053 30.082 1.00 42.94 103 GLY A O 1
ATOM 762 N N . GLY A 1 98 ? 11.762 35.404 28.459 1.00 38.70 104 GLY A N 1
ATOM 763 C CA . GLY A 1 98 ? 12.178 34.234 27.707 1.00 38.70 104 GLY A CA 1
ATOM 764 C C . GLY A 1 98 ? 13.656 34.336 27.384 1.00 38.70 104 GLY A C 1
ATOM 765 O O . GLY A 1 98 ? 14.398 33.359 27.510 1.00 38.70 104 GLY A O 1
ATOM 766 N N . ALA A 1 99 ? 14.076 35.534 26.979 1.00 47.24 105 ALA A N 1
ATOM 767 C CA . ALA A 1 99 ? 15.471 35.799 26.634 1.00 47.24 105 ALA A CA 1
ATOM 768 C C . ALA A 1 99 ? 16.390 35.514 27.812 1.00 47.24 105 ALA A C 1
ATOM 769 O O . ALA A 1 99 ? 17.438 34.893 27.650 1.00 47.24 105 ALA A O 1
ATOM 771 N N . ALA A 1 100 ? 15.989 35.967 28.997 1.00 52.11 106 ALA A N 1
ATOM 772 C CA . ALA A 1 100 ? 16.778 35.763 30.201 1.00 52.11 106 ALA A CA 1
ATOM 773 C C . ALA A 1 100 ? 16.876 34.267 30.503 1.00 52.11 106 ALA A C 1
ATOM 774 O O . ALA A 1 100 ? 17.966 33.730 30.719 1.00 52.11 106 ALA A O 1
ATOM 776 N N . ILE A 1 101 ? 15.735 33.592 30.519 1.00 47.20 107 ILE A N 1
ATOM 777 C CA . ILE A 1 101 ? 15.731 32.160 30.772 1.00 47.20 107 ILE A CA 1
ATOM 778 C C . ILE A 1 101 ? 16.728 31.464 29.818 1.00 47.20 107 ILE A C 1
ATOM 779 O O . ILE A 1 101 ? 17.558 30.652 30.241 1.00 47.20 107 ILE A O 1
ATOM 784 N N . CYS A 1 102 ? 16.637 31.789 28.531 1.00 55.20 108 CYS A N 1
ATOM 785 C CA . CYS A 1 102 ? 17.508 31.187 27.526 1.00 55.20 108 CYS A CA 1
ATOM 786 C C . CYS A 1 102 ? 18.981 31.472 27.763 1.00 55.20 108 CYS A C 1
ATOM 787 O O . CYS A 1 102 ? 19.839 30.689 27.346 1.00 55.20 108 CYS A O 1
ATOM 790 N N . GLU A 1 103 ? 19.275 32.590 28.425 1.00 53.61 109 GLU A N 1
ATOM 791 C CA . GLU A 1 103 ? 20.660 32.952 28.708 1.00 53.61 109 GLU A CA 1
ATOM 792 C C . GLU A 1 103 ? 21.128 32.294 30.007 1.00 53.61 109 GLU A C 1
ATOM 793 O O . GLU A 1 103 ? 22.275 31.864 30.109 1.00 53.61 109 GLU A O 1
ATOM 799 N N . GLN A 1 104 ? 20.253 32.211 31.002 1.00 70.78 110 GLN A N 1
ATOM 800 C CA . GLN A 1 104 ? 20.635 31.560 32.249 1.00 70.78 110 GLN A CA 1
ATOM 801 C C . GLN A 1 104 ? 21.020 30.123 31.918 1.00 70.78 110 GLN A C 1
ATOM 802 O O . GLN A 1 104 ? 22.045 29.621 32.382 1.00 70.78 110 GLN A O 1
ATOM 808 N N . CYS A 1 105 ? 20.180 29.471 31.116 1.00 60.37 111 CYS A N 1
ATOM 809 C CA . CYS A 1 105 ? 20.397 28.087 30.714 1.00 60.37 111 CYS A CA 1
ATOM 810 C C . CYS A 1 105 ? 21.614 27.911 29.822 1.00 60.37 111 CYS A C 1
ATOM 811 O O . CYS A 1 105 ? 22.456 27.047 30.077 1.00 60.37 111 CYS A O 1
ATOM 814 N N . HIS A 1 106 ? 21.693 28.716 28.767 1.00 61.76 112 HIS A N 1
ATOM 815 C CA . HIS A 1 106 ? 22.801 28.632 27.818 1.00 61.76 112 HIS A CA 1
ATOM 816 C C . HIS A 1 106 ? 24.160 28.735 28.502 1.00 61.76 112 HIS A C 1
ATOM 817 O O . HIS A 1 106 ? 25.108 28.032 28.138 1.00 61.76 112 HIS A O 1
ATOM 824 N N . GLN A 1 107 ? 24.243 29.603 29.503 1.00 60.30 113 GLN A N 1
ATOM 825 C CA . GLN A 1 107 ? 25.480 29.792 30.240 1.00 60.30 113 GLN A CA 1
ATOM 826 C C . GLN A 1 107 ? 25.812 28.603 31.125 1.00 60.30 113 GLN A C 1
ATOM 827 O O . GLN A 1 107 ? 26.940 28.117 31.105 1.00 60.30 113 GLN A O 1
ATOM 833 N N . LEU A 1 108 ? 24.836 28.132 31.896 1.00 64.71 114 LEU A N 1
ATOM 834 C CA . LEU A 1 108 ? 25.057 27.001 32.798 1.00 64.71 114 LEU A CA 1
ATOM 835 C C . LEU A 1 108 ? 25.417 25.713 32.056 1.00 64.71 114 LEU A C 1
ATOM 836 O O . LEU A 1 108 ? 26.468 25.123 32.295 1.00 64.71 114 LEU A O 1
ATOM 841 N N . VAL A 1 109 ? 24.545 25.272 31.160 1.00 115.02 115 VAL A N 1
ATOM 842 C CA . VAL A 1 109 ? 24.811 24.054 30.412 1.00 115.02 115 VAL A CA 1
ATOM 843 C C . VAL A 1 109 ? 26.134 24.163 29.661 1.00 115.02 115 VAL A C 1
ATOM 844 O O . VAL A 1 109 ? 26.908 23.206 29.606 1.00 115.02 115 VAL A O 1
ATOM 848 N N . GLY A 1 110 ? 26.393 25.335 29.089 1.00 119.74 116 GLY A N 1
ATOM 849 C CA . GLY A 1 110 ? 27.629 25.538 28.358 1.00 119.74 116 GLY A CA 1
ATOM 850 C C . GLY A 1 110 ? 28.847 25.403 29.253 1.00 119.74 116 GLY A C 1
ATOM 851 O O . GLY A 1 110 ? 29.936 25.088 28.779 1.00 119.74 116 GLY A O 1
ATOM 852 N N . GLN A 1 111 ? 28.661 25.636 30.549 1.00 73.12 117 GLN A N 1
ATOM 853 C CA . GLN A 1 111 ? 29.750 25.546 31.523 1.00 73.12 117 GLN A CA 1
ATOM 854 C C . GLN A 1 111 ? 29.944 24.137 32.084 1.00 73.12 117 GLN A C 1
ATOM 855 O O . GLN A 1 111 ? 31.019 23.815 32.587 1.00 73.12 117 GLN A O 1
ATOM 861 N N . ASP A 1 112 ? 28.905 23.308 32.006 1.00 69.89 118 ASP A N 1
ATOM 862 C CA . ASP A 1 112 ? 28.981 21.937 32.507 1.00 69.89 118 ASP A CA 1
ATOM 863 C C . ASP A 1 112 ? 29.402 20.966 31.416 1.00 69.89 118 ASP A C 1
ATOM 864 O O . ASP A 1 112 ? 30.112 19.995 31.680 1.00 69.89 118 ASP A O 1
ATOM 869 N N . LEU A 1 113 ? 28.947 21.223 30.194 1.00 80.62 119 LEU A N 1
ATOM 870 C CA . LEU A 1 113 ? 29.285 20.368 29.065 1.00 80.62 119 LEU A CA 1
ATOM 871 C C . LEU A 1 113 ? 30.769 20.458 28.772 1.00 80.62 119 LEU A C 1
ATOM 872 O O . LEU A 1 113 ? 31.467 19.448 28.731 1.00 80.62 119 LEU A O 1
ATOM 877 N N . HIS A 1 114 ? 31.244 21.680 28.569 1.00 76.91 120 HIS A N 1
ATOM 878 C CA . HIS A 1 114 ? 32.647 21.911 28.275 1.00 76.91 120 HIS A CA 1
ATOM 879 C C . HIS A 1 114 ? 33.491 21.044 29.192 1.00 76.91 120 HIS A C 1
ATOM 880 O O . HIS A 1 114 ? 34.372 20.317 28.734 1.00 76.91 120 HIS A O 1
ATOM 887 N N . GLN A 1 115 ? 33.207 21.118 30.489 1.00 79.07 121 GLN A N 1
ATOM 888 C CA . GLN A 1 115 ? 33.940 20.340 31.480 1.00 79.07 121 GLN A CA 1
ATOM 889 C C . GLN A 1 115 ? 33.760 18.848 31.239 1.00 79.07 121 GLN A C 1
ATOM 890 O O . GLN A 1 115 ? 34.724 18.140 30.952 1.00 79.07 121 GLN A O 1
ATOM 896 N N . GLU A 1 116 ? 32.523 18.375 31.349 1.00 53.54 122 GLU A N 1
ATOM 897 C CA . GLU A 1 116 ? 32.235 16.958 31.158 1.00 53.54 122 GLU A CA 1
ATOM 898 C C . GLU A 1 116 ? 32.783 16.358 29.873 1.00 53.54 122 GLU A C 1
ATOM 899 O O . GLU A 1 116 ? 33.365 15.271 29.897 1.00 53.54 122 GLU A O 1
ATOM 905 N N . LEU A 1 117 ? 32.596 17.056 28.756 1.00 72.38 123 LEU A N 1
ATOM 906 C CA . LEU A 1 117 ? 33.074 16.579 27.460 1.00 72.38 123 LEU A CA 1
ATOM 907 C C . LEU A 1 117 ? 34.593 16.554 27.402 1.00 72.38 123 LEU A C 1
ATOM 908 O O . LEU A 1 117 ? 35.199 15.644 26.829 1.00 72.38 123 LEU A O 1
ATOM 913 N N . THR A 1 118 ? 35.195 17.573 28.000 1.00 64.43 124 THR A N 1
ATOM 914 C CA . THR A 1 118 ? 36.641 17.737 28.022 1.00 64.43 124 THR A CA 1
ATOM 915 C C . THR A 1 118 ? 37.288 17.074 29.234 1.00 64.43 124 THR A C 1
ATOM 916 O O . THR A 1 118 ? 38.507 17.043 29.341 1.00 64.43 124 THR A O 1
ATOM 920 N N . LYS A 1 119 ? 36.470 16.523 30.129 1.00 52.23 125 LYS A N 1
ATOM 921 C CA . LYS A 1 119 ? 36.966 15.900 31.358 1.00 52.23 125 LYS A CA 1
ATOM 922 C C . LYS A 1 119 ? 38.170 14.973 31.201 1.00 52.23 125 LYS A C 1
ATOM 923 O O . LYS A 1 119 ? 39.044 14.944 32.068 1.00 52.23 125 LYS A O 1
ATOM 929 N N . ASN A 1 120 ? 38.224 14.215 30.108 1.00 50.93 126 ASN A N 1
ATOM 930 C CA . ASN A 1 120 ? 39.333 13.295 29.917 1.00 50.93 126 ASN A CA 1
ATOM 931 C C . ASN A 1 120 ? 40.208 13.447 28.682 1.00 50.93 126 ASN A C 1
ATOM 932 O O . ASN A 1 120 ? 41.262 12.826 28.604 1.00 50.93 126 ASN A O 1
ATOM 937 N N . LEU A 1 121 ? 39.824 14.263 27.714 1.00 113.27 127 LEU A N 1
ATOM 938 C CA . LEU A 1 121 ? 40.699 14.382 26.560 1.00 113.27 127 LEU A CA 1
ATOM 939 C C . LEU A 1 121 ? 41.620 15.594 26.688 1.00 113.27 127 LEU A C 1
ATOM 940 O O . LEU A 1 121 ? 42.582 15.727 25.931 1.00 113.27 127 LEU A O 1
ATOM 945 N N . THR A 1 122 ? 41.333 16.458 27.662 1.00 81.99 128 THR A N 1
ATOM 946 C CA . THR A 1 122 ? 42.112 17.679 27.901 1.00 81.99 128 THR A CA 1
ATOM 947 C C . THR A 1 122 ? 43.609 17.562 27.596 1.00 81.99 128 THR A C 1
ATOM 948 O O . THR A 1 122 ? 44.210 18.480 27.029 1.00 81.99 128 THR A O 1
ATOM 952 N N . ALA A 1 123 ? 44.212 16.445 27.987 1.00 102.35 129 ALA A N 1
ATOM 953 C CA . ALA A 1 123 ? 45.628 16.228 27.731 1.00 102.35 129 ALA A CA 1
ATOM 954 C C . ALA A 1 123 ? 45.851 16.337 26.228 1.00 102.35 129 ALA A C 1
ATOM 955 O O . ALA A 1 123 ? 46.619 17.183 25.764 1.00 102.35 129 ALA A O 1
ATOM 957 N N . ASP A 1 124 ? 45.198 15.448 25.473 1.00 89.67 130 ASP A N 1
ATOM 958 C CA . ASP A 1 124 ? 45.262 15.470 24.013 1.00 89.67 130 ASP A CA 1
ATOM 959 C C . ASP A 1 124 ? 44.908 16.860 23.521 1.00 89.67 130 ASP A C 1
ATOM 960 O O . ASP A 1 124 ? 45.261 17.257 22.398 1.00 89.67 130 ASP A O 1
ATOM 965 N N . GLU A 1 125 ? 44.167 17.618 24.366 1.00 61.61 131 GLU A N 1
ATOM 966 C CA . GLU A 1 125 ? 43.848 19.075 24.175 1.00 61.61 131 GLU A CA 1
ATOM 967 C C . GLU A 1 125 ? 42.658 19.507 23.329 1.00 61.61 131 GLU A C 1
ATOM 968 O O . GLU A 1 125 ? 42.751 19.518 22.098 1.00 61.61 131 GLU A O 1
ATOM 974 N N . VAL A 1 126 ? 41.502 19.874 23.920 1.00 61.80 132 VAL A N 1
ATOM 975 C CA . VAL A 1 126 ? 40.251 20.217 23.175 1.00 61.80 132 VAL A CA 1
ATOM 976 C C . VAL A 1 126 ? 40.452 21.036 21.890 1.00 61.80 132 VAL A C 1
ATOM 977 O O . VAL A 1 126 ? 39.666 20.967 20.961 1.00 61.80 132 VAL A O 1
ATOM 981 N N . ALA A 1 127 ? 41.519 21.812 21.920 1.00 74.99 133 ALA A N 1
ATOM 982 C CA . ALA A 1 127 ? 41.904 22.678 20.812 1.00 74.99 133 ALA A CA 1
ATOM 983 C C . ALA A 1 127 ? 42.214 21.873 19.546 1.00 74.99 133 ALA A C 1
ATOM 984 O O . ALA A 1 127 ? 41.925 22.323 18.441 1.00 74.99 133 ALA A O 1
ATOM 986 N N . THR A 1 128 ? 42.808 20.694 19.703 1.00 59.60 134 THR A N 1
ATOM 987 C CA . THR A 1 128 ? 43.129 19.845 18.557 1.00 59.60 134 THR A CA 1
ATOM 988 C C . THR A 1 128 ? 41.852 19.236 17.961 1.00 59.60 134 THR A C 1
ATOM 989 O O . THR A 1 128 ? 41.649 19.255 16.747 1.00 59.60 134 THR A O 1
ATOM 993 N N . LEU A 1 129 ? 40.997 18.687 18.818 1.00 52.11 135 LEU A N 1
ATOM 994 C CA . LEU A 1 129 ? 39.748 18.106 18.357 1.00 52.11 135 LEU A CA 1
ATOM 995 C C . LEU A 1 129 ? 38.950 19.211 17.683 1.00 52.11 135 LEU A C 1
ATOM 996 O O . LEU A 1 129 ? 38.387 19.019 16.604 1.00 52.11 135 LEU A O 1
ATOM 1001 N N . GLU A 1 130 ? 38.922 20.379 18.315 1.00 51.30 136 GLU A N 1
ATOM 1002 C CA . GLU A 1 130 ? 38.188 21.509 17.766 1.00 51.30 136 GLU A CA 1
ATOM 1003 C C . GLU A 1 130 ? 38.750 21.874 16.396 1.00 51.30 136 GLU A C 1
ATOM 1004 O O . GLU A 1 130 ? 38.007 22.136 15.458 1.00 51.30 136 GLU A O 1
ATOM 1010 N N . TYR A 1 131 ? 40.070 21.871 16.286 1.00 48.14 137 TYR A N 1
ATOM 1011 C CA . TYR A 1 131 ? 40.728 22.197 15.038 1.00 48.14 137 TYR A CA 1
ATOM 1012 C C . TYR A 1 131 ? 40.267 21.258 13.934 1.00 48.14 137 TYR A C 1
ATOM 1013 O O . TYR A 1 131 ? 39.753 21.704 12.908 1.00 48.14 137 TYR A O 1
ATOM 1022 N N . LEU A 1 132 ? 40.468 19.958 14.138 1.00 37.88 138 LEU A N 1
ATOM 1023 C CA . LEU A 1 132 ? 40.059 18.962 13.150 1.00 37.88 138 LEU A CA 1
ATOM 1024 C C . LEU A 1 132 ? 38.554 19.022 12.848 1.00 37.88 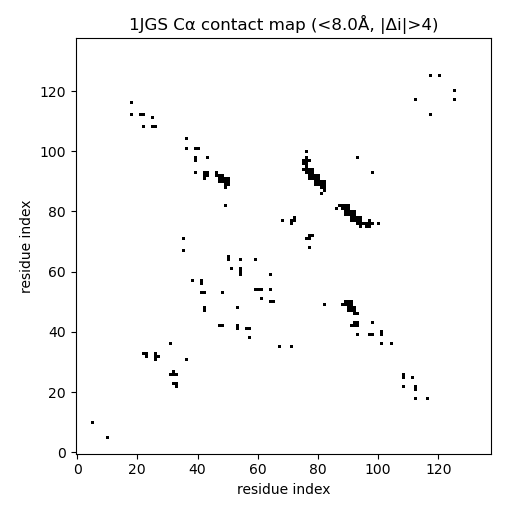138 LEU A C 1
ATOM 1025 O O . LEU A 1 132 ? 38.146 18.864 11.700 1.00 37.88 138 LEU A O 1
ATOM 1030 N N . LEU A 1 133 ? 37.731 19.256 13.868 1.00 37.74 139 LEU A N 1
ATOM 1031 C CA . LEU A 1 133 ? 36.291 19.329 13.654 1.00 37.74 139 LEU A CA 1
ATOM 1032 C C . LEU A 1 133 ? 35.939 20.500 12.749 1.00 37.74 139 LEU A C 1
ATOM 1033 O O . LEU A 1 133 ? 34.915 20.479 12.068 1.00 37.74 139 LEU A O 1
ATOM 1038 N N . LYS A 1 134 ? 36.778 21.529 12.750 1.00 53.22 140 LYS A N 1
ATOM 1039 C CA . LYS A 1 134 ? 36.527 22.689 11.900 1.00 53.22 140 LYS A CA 1
ATOM 1040 C C . LYS A 1 134 ? 36.822 22.323 10.459 1.00 53.22 140 LYS A C 1
ATOM 1041 O O . LYS A 1 134 ? 36.089 22.718 9.554 1.00 53.22 140 LYS A O 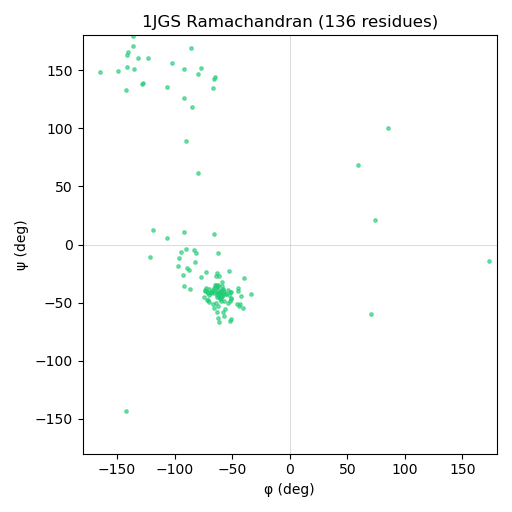1
ATOM 1047 N N . LYS A 1 135 ? 37.889 21.554 10.251 1.00 43.02 141 LYS A N 1
ATOM 1048 C CA . LYS A 1 135 ? 38.279 21.133 8.910 1.00 43.02 141 LYS A CA 1
ATOM 1049 C C . LYS A 1 135 ? 37.210 20.276 8.245 1.00 43.02 141 LYS A C 1
ATOM 1050 O O . LYS A 1 135 ? 37.316 19.946 7.063 1.00 43.02 141 LYS A O 1
ATOM 1056 N N . VAL A 1 136 ? 36.178 19.918 9.001 1.00 64.66 142 VAL A N 1
ATOM 1057 C CA . VAL A 1 136 ? 35.081 19.119 8.470 1.00 64.66 142 VAL A CA 1
ATOM 1058 C C . VAL A 1 136 ? 33.940 20.008 7.952 1.00 64.66 142 VAL A C 1
ATOM 1059 O O . VAL A 1 136 ? 33.198 19.611 7.053 1.00 64.66 142 VAL A O 1
ATOM 1063 N N . LEU A 1 137 ? 33.815 21.212 8.504 1.00 55.78 143 LEU A N 1
ATOM 1064 C CA . LEU A 1 137 ? 32.736 22.126 8.125 1.00 55.78 143 LEU A CA 1
ATOM 1065 C C . LEU A 1 137 ? 32.745 22.784 6.733 1.00 55.78 143 LEU A C 1
ATOM 1066 O O . LEU A 1 137 ? 31.732 22.766 6.021 1.00 55.78 143 LEU A O 1
ATOM 1071 N N . PRO A 1 138 ? 33.874 23.375 6.323 1.00 58.86 144 PRO A N 1
ATOM 1072 C CA . PRO A 1 138 ? 33.870 24.001 4.997 1.00 58.86 144 PRO A CA 1
ATOM 1073 C C . PRO A 1 138 ? 33.622 23.019 3.840 1.00 58.86 144 PRO A C 1
ATOM 1074 O O . PRO A 1 138 ? 33.792 21.797 4.034 1.00 58.86 144 PRO A O 1
#

Foldseek 3Di:
DVVDDDDPVVVVVVVVVVLVVVLQVQCVVPPDGPVLLVLQVQQAVVQKAFLVVSCVVVVDDSVVSVVSQVVCVVVVFKDWDADPVDGVGIIMHTDVVNVVVSVVSCVRSVVVSCCVVCVPCCVVNPVVVVVVVVVVPD

Secondary structure (DSSP, 8-state):
-TTS---HHHHHHHHHHHHHHHHHHHHTTTTS-HHHHHHHHHHHHHSSB-HHHHHHHHT--HHHHHHHHHHHHHTTSEEEEE-TT-SS-EEEEE-HHHHHHHHHHHHHHHHHHHHHHHTTTTTT-HHHHHHHHHTT--

Organism: Escherichia coli (strain K12) (NCBI:txid83333)

B-factor: mean 55.78, std 20.63, range [24.45, 119.74]

Radius of gyration: 17.94 Å; Cα contacts (8 Å, |Δi|>4): 108; chains: 1; bounding box: 47×44×33 Å

GO terms:
  GO:0003677 DNA binding (F, IDA)
  GO:0045892 negative regulation of DNA-templated transcription (P, IMP)
  GO:0009408 response to heat (P, IMP)
  GO:0071236 cellular response to antibiotic (P, IMP)